Protein AF-A0A4V1SEN2-F1 (afdb_monomer)

Secondary structure (DSSP, 8-state):
--------------PPPP-----HHHHHHHHHHHHHHT----PPPPBSS-TTSTTBPP--GGGS-------TTB-TTS-B--SHHHHHHHHHHHHHHHHHHTS-PPPTTPPPP--------EEEETTEEEE-

Radius of gyration: 29.94 Å; Cα contacts (8 Å, |Δi|>4): 60; chains: 1; bounding box: 82×52×64 Å

Mean predicted aligned error: 11.07 Å

Solvent-accessible surface area (backbone atoms only — not comparable to full-atom values): 9127 Å² total; per-residue (Å²): 144,79,88,84,82,80,81,80,82,80,80,77,78,78,71,79,75,74,82,75,83,84,54,63,69,63,53,51,52,51,48,55,50,30,60,77,70,70,48,91,76,76,83,81,75,64,37,85,85,42,84,83,46,99,47,31,57,87,87,54,76,95,72,66,72,85,80,92,74,80,68,82,57,35,40,97,88,66,51,75,48,86,45,74,74,44,42,60,55,44,51,49,56,50,50,54,48,40,28,71,75,72,75,52,70,84,59,94,80,63,77,86,85,84,86,74,88,87,73,78,48,76,51,70,57,99,87,39,82,46,78,84

Structure (mmCIF, N/CA/C/O backbone):
data_AF-A0A4V1SEN2-F1
#
_entry.id   AF-A0A4V1SEN2-F1
#
loop_
_atom_site.group_PDB
_atom_site.id
_atom_site.type_symbol
_atom_site.label_atom_id
_atom_site.label_alt_id
_atom_site.label_comp_id
_atom_site.label_asym_id
_atom_site.label_entity_id
_atom_site.label_seq_id
_atom_site.pdbx_PDB_ins_code
_atom_site.Cartn_x
_atom_site.Cartn_y
_atom_site.Cartn_z
_atom_site.occupancy
_atom_site.B_iso_or_equiv
_atom_site.auth_seq_id
_atom_site.auth_comp_id
_atom_site.auth_asym_id
_atom_site.auth_atom_id
_atom_site.pdbx_PDB_model_num
ATOM 1 N N . MET A 1 1 ? 63.523 -25.853 48.405 1.00 40.34 1 MET A N 1
ATOM 2 C CA . MET A 1 1 ? 63.117 -25.141 47.172 1.00 40.34 1 MET A CA 1
ATOM 3 C C . MET A 1 1 ? 62.694 -26.157 46.120 1.00 40.34 1 MET A C 1
ATOM 5 O O . MET A 1 1 ? 63.552 -26.815 45.552 1.00 40.34 1 MET A O 1
ATOM 9 N N . ARG A 1 2 ? 61.386 -26.325 45.898 1.00 39.94 2 ARG A N 1
ATOM 10 C CA . ARG A 1 2 ? 60.809 -26.996 44.722 1.00 39.94 2 ARG A CA 1
ATOM 11 C C . ARG A 1 2 ? 59.534 -26.226 44.370 1.00 39.94 2 ARG A C 1
ATOM 13 O O . ARG A 1 2 ? 58.596 -26.214 45.157 1.00 39.94 2 ARG A O 1
ATOM 20 N N . PHE A 1 3 ? 59.590 -25.487 43.265 1.00 40.19 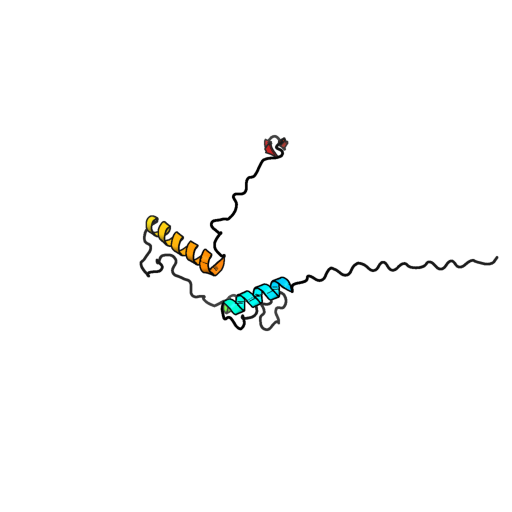3 PHE A N 1
ATOM 21 C CA . PHE A 1 3 ? 58.512 -24.645 42.750 1.00 40.19 3 PHE A CA 1
ATOM 22 C C . PHE A 1 3 ? 57.359 -25.530 42.259 1.00 40.19 3 PHE A C 1
ATOM 24 O O . PHE A 1 3 ? 57.561 -26.369 41.384 1.00 40.19 3 PHE A O 1
ATOM 31 N N . ALA A 1 4 ? 56.164 -25.346 42.818 1.00 41.34 4 ALA A N 1
ATOM 32 C CA . ALA A 1 4 ? 54.937 -25.921 42.283 1.00 41.34 4 ALA A CA 1
ATOM 33 C C . ALA A 1 4 ? 54.432 -25.015 41.151 1.00 41.34 4 ALA A C 1
ATOM 35 O O . ALA A 1 4 ? 54.033 -23.876 41.384 1.00 41.34 4 ALA A O 1
ATOM 36 N N . MET A 1 5 ? 54.503 -25.511 39.918 1.00 41.75 5 MET A N 1
ATOM 37 C CA . MET A 1 5 ? 54.003 -24.833 38.727 1.00 41.75 5 MET A CA 1
ATOM 38 C C . MET A 1 5 ? 52.513 -25.162 38.588 1.00 41.75 5 MET A C 1
ATOM 40 O O . MET A 1 5 ? 52.140 -26.258 38.178 1.00 41.75 5 MET A O 1
ATOM 44 N N . MET A 1 6 ? 51.658 -24.235 39.012 1.00 42.31 6 MET A N 1
ATOM 45 C CA . MET A 1 6 ? 50.208 -24.351 38.889 1.00 42.31 6 MET A CA 1
ATOM 46 C C . MET A 1 6 ? 49.804 -23.930 37.470 1.00 42.31 6 MET A C 1
ATOM 48 O O . MET A 1 6 ? 49.853 -22.752 37.125 1.00 42.31 6 MET A O 1
ATOM 52 N N . PHE A 1 7 ? 49.447 -24.904 36.630 1.00 45.53 7 PHE A N 1
ATOM 53 C CA . PHE A 1 7 ? 48.849 -24.661 35.317 1.00 45.53 7 PHE A CA 1
ATOM 54 C C . PHE A 1 7 ? 47.429 -24.113 35.506 1.00 45.53 7 PHE A C 1
ATOM 56 O O . PHE A 1 7 ? 46.542 -24.813 35.993 1.00 45.53 7 PHE A O 1
ATOM 63 N N . ALA A 1 8 ? 47.214 -22.854 35.128 1.00 46.38 8 ALA A N 1
ATOM 64 C CA . ALA A 1 8 ? 45.887 -22.265 35.046 1.00 46.38 8 ALA A CA 1
ATOM 65 C C . ALA A 1 8 ? 45.152 -22.845 33.827 1.00 46.38 8 ALA A C 1
ATOM 67 O O . ALA A 1 8 ? 45.563 -22.638 32.685 1.00 46.38 8 ALA A O 1
ATOM 68 N N . ALA A 1 9 ? 44.068 -23.582 34.071 1.00 48.22 9 ALA A N 1
ATOM 69 C CA . ALA A 1 9 ? 43.150 -24.011 33.027 1.00 48.22 9 ALA A CA 1
ATOM 70 C C . ALA A 1 9 ? 42.390 -22.784 32.499 1.00 48.22 9 ALA A C 1
ATOM 72 O O . ALA A 1 9 ? 41.554 -22.205 33.194 1.00 48.22 9 ALA A O 1
ATOM 73 N N . LEU A 1 10 ? 42.699 -22.376 31.269 1.00 53.53 10 LEU A N 1
ATOM 74 C CA . LEU A 1 10 ? 41.959 -21.347 30.553 1.00 53.53 10 LEU A CA 1
ATOM 75 C C . LEU A 1 10 ? 40.614 -21.946 30.112 1.00 53.53 10 LEU A C 1
ATOM 77 O O . LEU A 1 10 ? 40.536 -22.665 29.116 1.00 53.53 10 LEU A O 1
ATOM 81 N N . ALA A 1 11 ? 39.555 -21.687 30.877 1.00 49.91 11 ALA A N 1
ATOM 82 C CA . ALA A 1 11 ? 38.193 -22.003 30.468 1.00 49.91 11 ALA A CA 1
ATOM 83 C C . ALA A 1 11 ? 37.809 -21.094 29.290 1.00 49.91 11 ALA A C 1
ATOM 85 O O . ALA A 1 11 ? 37.532 -19.908 29.459 1.00 49.91 11 ALA A O 1
ATOM 86 N N . CYS A 1 12 ? 37.831 -21.648 28.079 1.00 47.00 12 CYS A N 1
ATOM 87 C CA . CYS A 1 12 ? 37.310 -20.990 26.891 1.00 47.00 12 CYS A CA 1
ATOM 88 C C . CYS A 1 12 ? 35.778 -20.955 27.012 1.00 47.00 12 CYS A C 1
ATOM 90 O O . CYS A 1 12 ? 35.110 -21.971 26.819 1.00 47.00 12 CYS A O 1
ATOM 92 N N . ALA A 1 13 ? 35.215 -19.808 27.397 1.00 56.94 13 ALA A N 1
ATOM 93 C CA . ALA A 1 13 ? 33.777 -19.590 27.336 1.00 56.94 13 ALA A CA 1
ATOM 94 C C . ALA A 1 13 ? 33.363 -19.557 25.858 1.00 56.94 13 ALA A C 1
ATOM 96 O O . ALA A 1 13 ? 33.594 -18.570 25.161 1.00 56.94 13 ALA A O 1
ATOM 97 N N . VAL A 1 14 ? 32.786 -20.656 25.368 1.00 59.56 14 VAL A N 1
ATOM 98 C CA . VAL A 1 14 ? 32.126 -20.683 24.061 1.00 59.56 14 VAL A CA 1
ATOM 99 C C . VAL A 1 14 ? 30.919 -19.758 24.167 1.00 59.56 14 VAL A C 1
ATOM 101 O O . VAL A 1 14 ? 29.935 -20.077 24.834 1.00 59.56 14 VAL A O 1
ATOM 104 N N . LEU A 1 15 ? 31.025 -18.576 23.562 1.00 59.62 15 LEU A N 1
ATOM 105 C CA . LEU A 1 15 ? 29.886 -17.685 23.377 1.00 59.62 15 LEU A CA 1
ATOM 106 C C . LEU A 1 15 ? 28.799 -18.460 22.615 1.00 59.62 15 LEU A C 1
ATOM 108 O O . LEU A 1 15 ? 29.131 -19.145 21.643 1.00 59.62 15 LEU A O 1
ATOM 112 N N . PRO A 1 16 ? 27.521 -18.391 23.027 1.00 55.09 16 PRO A N 1
ATOM 113 C CA . PRO A 1 16 ? 26.453 -19.026 22.275 1.00 55.09 16 PRO A CA 1
ATOM 114 C C . PRO A 1 16 ? 26.461 -18.450 20.859 1.00 55.09 16 PRO A C 1
ATOM 116 O O . PRO A 1 16 ? 26.358 -17.235 20.675 1.00 55.09 16 PRO A O 1
ATOM 119 N N . ALA A 1 17 ? 26.622 -19.327 19.866 1.00 59.69 17 ALA A N 1
ATOM 120 C CA . ALA A 1 17 ? 26.392 -18.987 18.473 1.00 59.69 17 ALA A CA 1
ATOM 121 C C . ALA A 1 17 ? 25.022 -18.303 18.390 1.00 59.69 17 ALA A C 1
ATOM 123 O O . ALA A 1 17 ? 24.037 -18.826 18.917 1.00 59.69 17 ALA A O 1
ATOM 124 N N . SER A 1 18 ? 24.975 -17.111 17.796 1.00 60.97 18 SER A N 1
ATOM 125 C CA . SER A 1 18 ? 23.730 -16.380 17.563 1.00 60.97 18 SER A CA 1
ATOM 126 C C . SER A 1 18 ? 22.694 -17.336 16.978 1.00 60.97 18 SER A C 1
ATOM 128 O O . SER A 1 18 ? 22.993 -18.005 15.989 1.00 60.97 18 SER A O 1
ATOM 130 N N . ALA A 1 19 ? 21.512 -17.422 17.591 1.00 63.41 19 ALA A N 1
ATOM 131 C CA . ALA A 1 19 ? 20.425 -18.258 17.102 1.00 63.41 19 ALA A CA 1
ATOM 132 C C . ALA A 1 19 ? 20.146 -17.903 15.634 1.00 63.41 19 ALA A C 1
ATOM 134 O O . ALA A 1 19 ? 19.650 -16.817 15.331 1.00 63.41 19 ALA A O 1
ATOM 135 N N . GLN A 1 20 ? 20.537 -18.793 14.722 1.00 64.25 20 GLN A N 1
ATOM 136 C CA . GLN A 1 20 ? 20.293 -18.629 13.298 1.00 64.25 20 GLN A CA 1
ATOM 137 C C . GLN A 1 20 ? 18.774 -18.587 13.102 1.00 64.25 20 GLN A C 1
ATOM 139 O O . GLN A 1 20 ? 18.073 -19.493 13.549 1.00 64.25 20 GLN A O 1
ATOM 144 N N . GLN A 1 21 ? 18.256 -17.512 12.510 1.00 76.69 21 GLN A N 1
ATOM 145 C CA . GLN A 1 21 ? 16.814 -17.343 12.332 1.00 76.69 21 GLN A CA 1
ATOM 146 C C . GLN A 1 21 ? 16.257 -18.464 11.439 1.00 76.69 21 GLN A C 1
ATOM 148 O O . GLN A 1 21 ? 16.715 -18.645 10.311 1.00 76.69 21 GLN A O 1
ATOM 153 N N . ASP A 1 22 ? 15.278 -19.218 11.948 1.00 88.62 22 ASP A N 1
ATOM 154 C CA . ASP A 1 22 ? 14.566 -20.248 11.188 1.00 88.62 22 ASP A CA 1
ATOM 155 C C . ASP A 1 22 ? 13.433 -19.610 10.372 1.00 88.62 22 ASP A C 1
ATOM 157 O O . ASP A 1 22 ? 12.477 -19.058 10.918 1.00 88.62 22 ASP A O 1
ATOM 161 N N . TYR A 1 23 ? 13.552 -19.697 9.048 1.00 91.50 23 TYR A N 1
ATOM 162 C CA . TYR A 1 23 ? 12.592 -19.160 8.082 1.00 91.50 23 TYR A CA 1
ATOM 163 C C . TYR A 1 23 ? 11.723 -20.245 7.420 1.00 91.50 23 TYR A C 1
ATOM 165 O O . TYR A 1 23 ? 10.999 -19.953 6.467 1.00 91.50 23 TYR A O 1
ATOM 173 N N . SER A 1 24 ? 11.779 -21.498 7.883 1.00 94.69 24 SER A N 1
ATOM 174 C CA . SER A 1 24 ? 11.093 -22.640 7.258 1.00 94.69 24 SER A CA 1
ATOM 175 C C . SER A 1 24 ? 9.578 -22.441 7.137 1.00 94.69 24 SER A C 1
ATOM 177 O O . SER A 1 24 ? 9.026 -22.584 6.045 1.00 94.69 24 SER A O 1
ATOM 179 N N . ALA A 1 25 ? 8.913 -22.031 8.221 1.00 95.75 25 ALA A N 1
ATOM 180 C CA . ALA A 1 25 ? 7.469 -21.794 8.241 1.00 95.75 25 ALA A CA 1
ATOM 181 C C . ALA A 1 25 ? 7.048 -20.647 7.305 1.00 95.75 25 ALA A C 1
ATOM 183 O O . ALA A 1 25 ? 6.087 -20.788 6.551 1.00 95.75 25 ALA A O 1
ATOM 184 N N . ALA A 1 26 ? 7.796 -19.538 7.299 1.00 95.62 26 ALA A N 1
ATOM 185 C CA . ALA A 1 26 ? 7.534 -18.404 6.412 1.00 95.62 26 ALA A CA 1
ATOM 186 C C . ALA A 1 26 ? 7.706 -18.784 4.930 1.00 95.62 26 ALA A C 1
ATOM 188 O O . ALA A 1 26 ? 6.900 -18.400 4.083 1.00 95.62 26 ALA A O 1
ATOM 189 N N . ASN A 1 27 ? 8.729 -19.584 4.612 1.00 95.38 27 ASN A N 1
ATOM 190 C CA . ASN A 1 27 ? 8.962 -20.076 3.256 1.00 95.38 27 ASN A CA 1
ATOM 191 C C . ASN A 1 27 ? 7.869 -21.050 2.794 1.00 95.38 27 ASN A C 1
ATOM 193 O O . ASN A 1 27 ? 7.455 -20.982 1.636 1.00 95.38 27 ASN A O 1
ATOM 197 N N . ALA A 1 28 ? 7.390 -21.922 3.686 1.00 97.12 28 ALA A N 1
ATOM 198 C CA . ALA A 1 28 ? 6.303 -22.852 3.397 1.00 97.12 28 ALA A CA 1
ATOM 199 C C . ALA A 1 28 ? 4.972 -22.124 3.141 1.00 97.12 28 ALA A C 1
ATOM 201 O O . ALA A 1 28 ? 4.296 -22.422 2.157 1.00 97.12 28 ALA A O 1
ATOM 202 N N . ASP A 1 29 ? 4.625 -21.136 3.974 1.00 98.00 29 ASP A N 1
ATOM 203 C CA . ASP A 1 29 ? 3.422 -20.314 3.780 1.00 98.00 29 ASP A CA 1
ATOM 204 C C . ASP A 1 29 ? 3.476 -19.531 2.459 1.00 98.0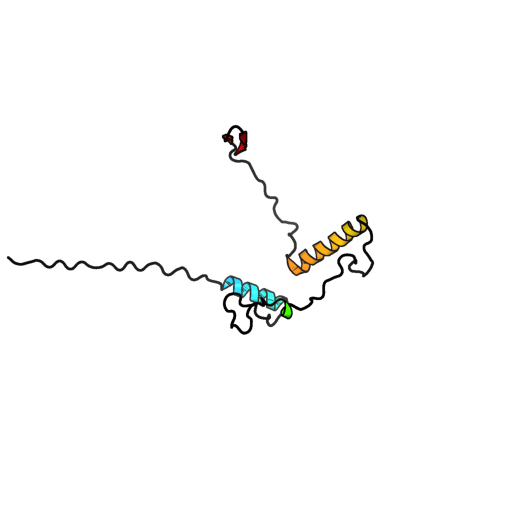0 29 ASP A C 1
ATOM 206 O O . ASP A 1 29 ? 2.542 -19.592 1.655 1.00 98.00 29 ASP A O 1
ATOM 210 N N . ARG A 1 30 ? 4.618 -18.889 2.166 1.00 96.44 30 ARG A N 1
ATOM 211 C CA . ARG A 1 30 ? 4.842 -18.199 0.887 1.00 96.44 30 ARG A CA 1
ATOM 212 C C . ARG A 1 30 ? 4.652 -19.139 -0.304 1.00 96.44 30 ARG A C 1
ATOM 214 O O . ARG A 1 30 ? 4.025 -18.744 -1.282 1.00 96.44 30 ARG A O 1
ATOM 221 N N . GLN A 1 31 ? 5.183 -20.361 -0.243 1.00 97.12 31 GLN A N 1
ATOM 222 C CA . GLN A 1 31 ? 5.026 -21.326 -1.333 1.00 97.12 31 GLN A CA 1
ATOM 223 C C . GLN A 1 31 ? 3.557 -21.716 -1.525 1.00 97.12 31 GLN A C 1
ATOM 225 O O . GLN A 1 31 ? 3.052 -21.643 -2.641 1.00 97.12 31 GLN A O 1
ATOM 230 N N . ALA A 1 32 ? 2.844 -22.022 -0.439 1.00 98.19 32 ALA A N 1
ATOM 231 C CA . ALA A 1 32 ? 1.421 -22.343 -0.504 1.00 98.19 32 ALA A CA 1
ATOM 232 C C . ALA A 1 32 ? 0.585 -21.183 -1.076 1.00 98.19 32 ALA A C 1
ATOM 234 O O . ALA A 1 32 ? -0.378 -21.413 -1.810 1.00 98.19 32 ALA A O 1
ATOM 235 N N . MET A 1 33 ? 0.942 -19.934 -0.760 1.00 97.75 33 MET A N 1
ATOM 236 C CA . MET A 1 33 ? 0.325 -18.747 -1.357 1.00 97.75 33 MET A CA 1
ATOM 237 C C . MET A 1 33 ? 0.559 -18.694 -2.872 1.00 97.75 33 MET A C 1
ATOM 239 O O . MET A 1 33 ? -0.399 -18.522 -3.624 1.00 97.75 33 MET A O 1
ATOM 243 N N . LEU A 1 34 ? 1.805 -18.862 -3.325 1.00 98.00 34 LEU A N 1
ATOM 244 C CA . LEU A 1 34 ? 2.143 -18.852 -4.750 1.00 98.00 34 LEU A CA 1
ATOM 245 C C . LEU A 1 34 ? 1.411 -19.955 -5.523 1.00 98.00 34 LEU A C 1
ATOM 247 O O . LEU A 1 34 ? 0.850 -19.675 -6.582 1.00 98.00 34 LEU A O 1
ATOM 251 N N . ASP A 1 35 ? 1.335 -21.162 -4.961 1.00 98.19 35 ASP A N 1
ATOM 252 C CA . ASP A 1 35 ? 0.638 -22.298 -5.570 1.00 98.19 35 ASP A CA 1
ATOM 253 C C . ASP A 1 35 ? -0.861 -22.007 -5.744 1.00 98.19 35 ASP A C 1
ATOM 255 O O . ASP A 1 35 ? -1.428 -22.246 -6.810 1.00 98.19 35 ASP A O 1
ATOM 259 N N . ARG A 1 36 ? -1.506 -21.420 -4.724 1.00 98.19 36 ARG A N 1
ATOM 260 C CA . ARG A 1 36 ? -2.927 -21.022 -4.782 1.00 98.19 36 ARG A CA 1
ATOM 261 C C . ARG A 1 36 ? -3.197 -19.940 -5.824 1.00 98.19 36 ARG A C 1
ATOM 263 O O . ARG A 1 36 ? -4.273 -19.927 -6.414 1.00 98.19 36 ARG A O 1
ATOM 270 N N . LEU A 1 37 ? -2.244 -19.031 -6.027 1.00 97.31 37 LEU A N 1
ATOM 271 C CA . LEU A 1 37 ? -2.332 -17.966 -7.028 1.00 97.31 37 LEU A CA 1
ATOM 272 C C . LEU A 1 37 ? -1.899 -18.430 -8.429 1.00 97.31 37 LEU A C 1
ATOM 274 O O . LEU A 1 37 ? -2.035 -17.668 -9.384 1.00 97.31 37 LEU A O 1
ATOM 278 N N . GLY A 1 38 ? -1.376 -19.654 -8.567 1.00 98.12 38 GLY A N 1
ATOM 279 C CA . GLY A 1 38 ? -0.842 -20.167 -9.829 1.00 98.12 38 GLY A CA 1
ATOM 280 C C . GLY A 1 38 ? 0.435 -19.454 -10.290 1.00 98.12 38 GLY A C 1
ATOM 281 O O . GLY A 1 38 ? 0.695 -19.372 -11.489 1.00 98.12 38 GLY A O 1
ATOM 282 N N . ILE A 1 39 ? 1.228 -18.910 -9.361 1.00 97.88 39 ILE A N 1
ATOM 283 C CA . ILE A 1 39 ? 2.463 -18.176 -9.661 1.00 97.88 39 ILE A CA 1
ATOM 284 C C . ILE A 1 39 ? 3.658 -19.123 -9.528 1.00 97.88 39 ILE A C 1
ATOM 286 O O . ILE A 1 39 ? 4.034 -19.509 -8.427 1.00 97.88 39 ILE A O 1
ATOM 290 N N . ALA A 1 40 ? 4.301 -19.461 -10.648 1.00 96.69 40 ALA A N 1
ATOM 291 C CA . ALA A 1 40 ? 5.449 -20.374 -10.653 1.00 96.69 40 ALA A CA 1
ATOM 292 C C . ALA A 1 40 ? 6.716 -19.765 -10.023 1.00 96.69 40 ALA A C 1
ATOM 294 O O . ALA A 1 40 ? 7.468 -20.447 -9.329 1.00 96.69 40 ALA A O 1
ATOM 295 N N . SER A 1 41 ? 6.981 -18.482 -10.277 1.00 95.69 41 SER A N 1
ATOM 296 C CA . SER A 1 41 ? 8.129 -17.766 -9.718 1.00 95.69 41 SER A CA 1
ATOM 297 C C . SER A 1 41 ? 7.900 -16.255 -9.719 1.00 95.69 41 SER A C 1
ATOM 299 O O . SER A 1 41 ? 7.074 -15.728 -10.464 1.00 95.69 41 SER A O 1
ATOM 301 N N . THR A 1 42 ? 8.641 -15.548 -8.865 1.00 95.12 42 THR A N 1
ATOM 302 C CA . THR A 1 42 ? 8.640 -14.083 -8.789 1.00 95.12 42 THR A CA 1
ATOM 303 C C . THR A 1 42 ? 9.994 -13.539 -9.221 1.00 95.12 42 THR A C 1
ATOM 305 O O . THR A 1 42 ? 11.028 -14.154 -8.950 1.00 95.12 42 THR A O 1
ATOM 308 N N . ARG A 1 43 ? 10.015 -12.351 -9.836 1.00 95.62 43 ARG A N 1
ATOM 309 C CA . ARG A 1 43 ? 11.273 -11.638 -10.094 1.00 95.62 43 ARG A CA 1
ATOM 310 C C . ARG A 1 43 ? 11.996 -11.379 -8.759 1.00 95.62 43 ARG A C 1
ATOM 312 O O . ARG A 1 43 ? 11.331 -10.930 -7.823 1.00 95.62 43 ARG A O 1
ATOM 319 N N . PRO A 1 44 ? 13.317 -11.617 -8.659 1.00 94.81 44 PRO A N 1
ATOM 320 C CA . PRO A 1 44 ? 14.082 -11.259 -7.470 1.00 94.81 44 PRO A CA 1
ATOM 321 C C . PRO A 1 44 ? 13.920 -9.776 -7.112 1.00 94.81 44 PRO A C 1
ATOM 323 O O . PRO A 1 44 ? 13.807 -8.922 -7.997 1.00 94.81 44 PRO A O 1
ATOM 326 N N . GLY A 1 45 ? 13.912 -9.477 -5.812 1.00 94.56 45 GLY A N 1
ATOM 327 C CA . GLY A 1 45 ? 13.991 -8.101 -5.321 1.00 94.56 45 GLY A CA 1
ATOM 328 C C . GLY A 1 45 ? 15.332 -7.461 -5.683 1.00 94.56 45 GLY A C 1
ATOM 329 O O . GLY A 1 45 ? 16.272 -8.161 -6.055 1.00 94.56 45 GLY A O 1
ATOM 330 N N . ALA A 1 46 ? 15.423 -6.136 -5.588 1.00 95.81 46 ALA A N 1
ATOM 331 C CA . ALA A 1 46 ? 16.693 -5.445 -5.785 1.00 95.81 46 ALA A CA 1
ATOM 332 C C . ALA A 1 46 ? 17.650 -5.708 -4.610 1.00 95.81 46 ALA A C 1
ATOM 334 O O . ALA A 1 46 ? 17.214 -5.787 -3.460 1.00 95.81 46 ALA A O 1
ATOM 335 N N . ASP A 1 47 ? 18.945 -5.810 -4.895 1.00 95.31 47 ASP A N 1
ATOM 336 C CA . ASP A 1 47 ? 19.992 -5.828 -3.876 1.00 95.31 47 ASP A CA 1
ATOM 337 C C . ASP A 1 47 ? 20.377 -4.382 -3.532 1.00 95.31 47 ASP A C 1
ATOM 339 O O . ASP A 1 47 ? 20.893 -3.638 -4.367 1.00 95.31 47 ASP A O 1
ATOM 343 N N . GLY A 1 48 ? 20.069 -3.960 -2.306 1.00 92.38 48 GLY A N 1
ATOM 344 C CA . GLY A 1 48 ? 20.414 -2.626 -1.8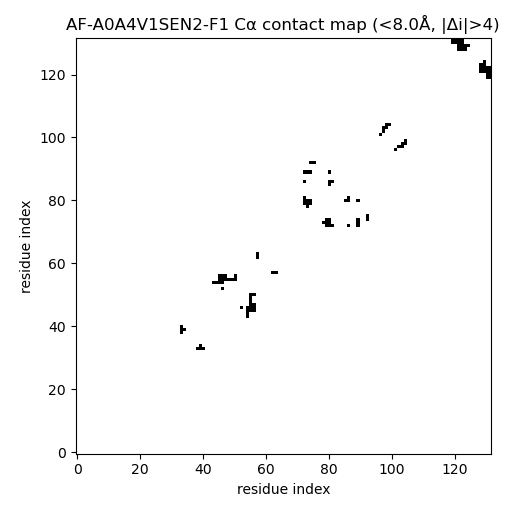07 1.00 92.38 48 GLY A CA 1
ATOM 345 C C . GLY A 1 48 ? 21.794 -2.540 -1.148 1.00 92.38 48 GLY A C 1
ATOM 346 O O . GLY A 1 48 ? 22.230 -1.442 -0.815 1.00 92.38 48 GLY A O 1
ATOM 347 N N . LEU A 1 49 ? 22.468 -3.670 -0.920 1.00 94.00 49 LEU A N 1
ATOM 348 C CA . LEU A 1 49 ? 23.745 -3.739 -0.203 1.00 94.00 49 LEU A CA 1
ATOM 349 C C . LEU A 1 49 ? 24.935 -3.874 -1.153 1.00 94.00 49 LEU A C 1
ATOM 351 O O . LEU A 1 49 ? 26.023 -3.398 -0.829 1.00 94.00 49 LEU A O 1
ATOM 355 N N . ASN A 1 50 ? 24.743 -4.509 -2.312 1.00 94.69 50 ASN A N 1
ATOM 356 C CA . ASN A 1 50 ? 25.785 -4.702 -3.313 1.00 94.69 50 ASN A CA 1
ATOM 357 C C . ASN A 1 50 ? 25.501 -3.903 -4.602 1.00 94.69 50 ASN A C 1
ATOM 359 O O . ASN A 1 50 ? 24.748 -4.365 -5.461 1.00 94.69 50 ASN A O 1
ATOM 363 N N . PRO A 1 51 ? 26.174 -2.755 -4.811 1.00 92.44 51 PRO A N 1
ATOM 364 C CA . PRO A 1 51 ? 26.021 -1.945 -6.022 1.00 92.44 51 PRO A CA 1
ATOM 365 C C . PRO A 1 51 ? 26.475 -2.636 -7.315 1.00 92.44 51 PRO A C 1
ATOM 367 O O . PRO A 1 51 ? 26.143 -2.172 -8.400 1.00 92.44 51 PRO A O 1
ATOM 370 N N . GLN A 1 52 ? 27.265 -3.710 -7.211 1.00 94.12 52 GLN A N 1
ATOM 371 C CA . GLN A 1 52 ? 27.771 -4.480 -8.351 1.00 94.12 52 GLN A CA 1
ATOM 372 C C . GLN A 1 52 ? 26.932 -5.737 -8.627 1.00 94.12 52 GLN A C 1
ATOM 374 O O . GLN A 1 52 ? 27.254 -6.507 -9.532 1.00 94.12 52 GLN A O 1
ATOM 379 N N . ALA A 1 53 ? 25.874 -5.983 -7.845 1.00 95.19 53 ALA A N 1
ATOM 380 C CA . ALA A 1 53 ? 24.964 -7.089 -8.099 1.00 95.19 53 ALA A CA 1
ATOM 381 C C . ALA A 1 53 ? 24.208 -6.878 -9.426 1.00 95.19 53 ALA A C 1
ATOM 383 O O . ALA A 1 53 ? 23.857 -5.746 -9.766 1.00 95.19 53 ALA A O 1
ATOM 384 N N . PRO A 1 54 ? 23.873 -7.953 -10.163 1.00 94.94 54 PRO A N 1
ATOM 385 C CA . PRO A 1 54 ? 23.105 -7.846 -11.409 1.00 94.94 54 PRO A CA 1
ATOM 386 C C . PRO A 1 54 ? 21.709 -7.223 -11.216 1.00 94.94 54 PRO A C 1
ATOM 388 O O . PRO A 1 54 ? 21.112 -6.731 -12.169 1.00 94.94 54 PRO A O 1
ATOM 391 N N . ASN A 1 55 ? 21.185 -7.242 -9.991 1.00 95.44 55 ASN A N 1
ATOM 392 C CA . ASN A 1 55 ? 19.918 -6.658 -9.557 1.00 95.44 55 ASN A CA 1
ATOM 393 C C . ASN A 1 55 ? 20.122 -5.518 -8.540 1.00 95.44 55 ASN A C 1
ATOM 395 O O . ASN A 1 55 ? 19.255 -5.309 -7.692 1.00 95.44 55 ASN A O 1
ATOM 399 N N . ALA A 1 56 ? 21.255 -4.811 -8.582 1.00 96.19 56 ALA A N 1
ATOM 400 C CA . ALA A 1 56 ? 21.502 -3.670 -7.705 1.00 96.19 56 ALA A CA 1
ATOM 401 C C . ALA A 1 56 ? 20.381 -2.619 -7.812 1.00 96.19 56 ALA A C 1
ATOM 403 O O . ALA A 1 56 ? 19.843 -2.365 -8.896 1.00 96.19 56 ALA A O 1
ATOM 404 N N . ALA A 1 57 ? 20.023 -2.001 -6.685 1.00 95.88 57 ALA A N 1
ATOM 405 C CA . ALA A 1 57 ? 19.053 -0.910 -6.671 1.00 95.88 57 ALA A CA 1
ATOM 406 C C . ALA A 1 57 ? 19.533 0.275 -7.532 1.00 95.88 57 ALA A C 1
ATOM 408 O O . ALA A 1 57 ? 20.707 0.649 -7.512 1.00 95.88 57 ALA A O 1
ATOM 409 N N . ASN A 1 58 ? 18.614 0.878 -8.292 1.00 94.25 58 ASN A N 1
ATOM 410 C CA . ASN A 1 58 ? 18.929 2.044 -9.110 1.00 94.25 58 ASN A CA 1
ATOM 411 C C . ASN A 1 58 ? 18.991 3.317 -8.250 1.00 94.25 58 ASN A C 1
ATOM 413 O O . ASN A 1 58 ? 18.013 3.654 -7.587 1.00 94.25 58 ASN A O 1
ATOM 417 N N . TYR A 1 59 ? 20.108 4.042 -8.329 1.00 93.31 59 TYR A N 1
ATOM 418 C CA . TYR A 1 59 ? 20.310 5.362 -7.708 1.00 93.31 59 TYR A CA 1
ATOM 419 C C . TYR A 1 59 ? 20.561 6.474 -8.742 1.00 93.31 59 TYR A C 1
ATOM 421 O O . TYR A 1 59 ? 20.844 7.611 -8.377 1.00 93.31 59 TYR A O 1
ATOM 429 N N . ASP A 1 60 ? 20.491 6.142 -10.032 1.00 94.75 60 ASP A N 1
ATOM 430 C CA . ASP A 1 60 ? 20.674 7.073 -11.142 1.00 94.75 60 ASP A CA 1
ATOM 431 C C . ASP A 1 60 ? 19.303 7.490 -11.688 1.00 94.75 60 ASP A C 1
ATOM 433 O O . ASP A 1 60 ? 18.578 6.676 -12.270 1.00 94.75 60 ASP A O 1
ATOM 437 N N . GLU A 1 61 ? 18.941 8.760 -11.492 1.00 95.31 61 GLU A N 1
ATOM 438 C CA . GLU A 1 61 ? 17.644 9.311 -11.907 1.00 95.31 61 GLU A CA 1
ATOM 439 C C . GLU A 1 61 ? 17.409 9.151 -13.415 1.00 95.31 61 GLU A C 1
ATOM 441 O O . GLU A 1 61 ? 16.295 8.858 -13.844 1.00 95.31 61 GLU A O 1
ATOM 446 N N . ALA A 1 62 ? 18.467 9.223 -14.232 1.00 96.12 62 ALA A N 1
ATOM 447 C CA . ALA A 1 62 ? 18.350 9.051 -15.679 1.00 96.12 62 ALA A CA 1
ATOM 448 C C . ALA A 1 62 ? 17.878 7.639 -16.082 1.00 96.12 62 ALA A C 1
ATOM 450 O O . ALA A 1 62 ? 17.459 7.427 -17.221 1.00 96.12 62 ALA A O 1
ATOM 451 N N . LYS A 1 63 ? 17.926 6.669 -15.157 1.00 94.00 63 LYS A N 1
ATOM 452 C CA . LYS A 1 63 ? 17.477 5.281 -15.349 1.00 94.00 63 LYS A CA 1
ATOM 453 C C . LYS A 1 63 ? 16.136 4.967 -14.678 1.00 94.00 63 LYS A C 1
ATOM 455 O O . LYS A 1 63 ? 15.671 3.835 -14.801 1.00 94.00 63 LYS A O 1
ATOM 460 N N . ALA A 1 64 ? 15.514 5.914 -13.968 1.00 92.88 64 ALA A N 1
ATOM 461 C CA . ALA A 1 64 ? 14.282 5.664 -13.212 1.00 92.88 64 ALA A CA 1
ATOM 462 C C . ALA A 1 64 ? 13.078 5.304 -14.110 1.00 92.88 64 ALA A C 1
ATOM 464 O O . ALA A 1 64 ? 12.201 4.549 -13.688 1.00 92.88 64 ALA A O 1
ATOM 465 N N . GLY A 1 65 ? 13.076 5.766 -15.367 1.00 91.19 65 GLY A N 1
ATOM 466 C CA . GLY A 1 65 ? 11.972 5.563 -16.308 1.00 91.19 65 GLY A CA 1
ATOM 467 C C . GLY A 1 65 ? 10.675 6.254 -15.866 1.00 91.19 65 GLY A C 1
ATOM 468 O O . GLY A 1 65 ? 10.587 6.826 -14.784 1.00 91.19 65 GLY A O 1
ATOM 469 N N . GLU A 1 66 ? 9.641 6.199 -16.705 1.00 94.31 66 GLU A N 1
ATOM 470 C CA . GLU A 1 66 ? 8.328 6.781 -16.396 1.00 94.31 66 GLU A CA 1
ATOM 471 C C . GLU A 1 66 ? 7.288 5.668 -16.192 1.00 94.31 66 GLU A C 1
ATOM 473 O O . GLU A 1 66 ? 6.882 5.016 -17.160 1.00 94.31 66 GLU A O 1
ATOM 478 N N . PRO A 1 67 ? 6.845 5.394 -14.950 1.00 93.25 67 PRO A N 1
ATOM 479 C CA . PRO A 1 67 ? 5.818 4.391 -14.710 1.00 93.25 67 PRO A CA 1
ATOM 480 C C . PRO A 1 67 ? 4.441 4.889 -15.165 1.00 93.25 67 PRO A C 1
ATOM 482 O O . PRO A 1 67 ? 4.072 6.047 -14.968 1.00 93.25 67 PRO A O 1
ATOM 485 N N . ALA A 1 68 ? 3.627 3.984 -15.710 1.00 94.88 68 ALA A N 1
ATOM 486 C CA . ALA A 1 68 ? 2.237 4.284 -16.033 1.00 94.88 68 ALA A CA 1
ATOM 487 C C . ALA A 1 68 ? 1.417 4.471 -14.744 1.00 94.88 68 ALA A C 1
ATOM 489 O O . ALA A 1 68 ? 1.169 3.514 -14.008 1.00 94.88 68 ALA A O 1
ATOM 490 N N . LEU A 1 69 ? 0.981 5.704 -14.475 1.00 94.50 69 LEU A N 1
ATOM 491 C CA . LEU A 1 69 ? 0.180 6.027 -13.295 1.00 94.50 69 LEU A CA 1
ATOM 492 C C . LEU A 1 69 ? -1.329 5.941 -13.592 1.00 94.50 69 LEU A C 1
ATOM 494 O O . LEU A 1 69 ? -1.793 6.506 -14.588 1.00 94.50 69 LEU A O 1
ATOM 498 N N . PRO A 1 70 ? -2.133 5.294 -12.724 1.00 93.62 70 PRO A N 1
ATOM 499 C CA . PRO A 1 70 ? -3.585 5.296 -12.857 1.00 93.62 70 PRO A CA 1
ATOM 500 C C . PRO A 1 70 ? -4.178 6.704 -12.740 1.00 93.62 70 PRO A C 1
ATOM 502 O O . PRO A 1 70 ? -3.751 7.519 -11.921 1.00 93.62 70 PRO A O 1
ATOM 505 N N . ALA A 1 71 ? -5.233 6.977 -13.508 1.00 96.00 71 ALA A N 1
ATOM 506 C CA . ALA A 1 71 ? -5.930 8.256 -13.440 1.00 96.00 71 ALA A CA 1
ATOM 507 C C . ALA A 1 71 ? -6.646 8.431 -12.087 1.00 96.00 71 ALA A C 1
ATOM 509 O O . ALA A 1 71 ? -7.622 7.742 -11.781 1.00 96.00 71 ALA A O 1
ATOM 510 N N . LEU A 1 72 ? -6.190 9.400 -11.289 1.00 96.75 72 LEU A N 1
ATOM 511 C CA . LEU A 1 72 ? -6.739 9.665 -9.957 1.00 96.75 72 LEU A CA 1
ATOM 512 C C . LEU A 1 72 ? -8.198 10.144 -10.011 1.00 96.75 72 LEU A C 1
ATOM 514 O O . LEU A 1 72 ? -9.051 9.649 -9.275 1.00 96.75 72 LEU A O 1
ATOM 518 N N . LEU A 1 73 ? -8.486 11.078 -10.923 1.00 98.00 73 LEU A N 1
ATOM 519 C CA . LEU A 1 73 ? -9.796 11.718 -11.094 1.00 98.00 73 LEU A CA 1
ATOM 520 C C . LEU A 1 73 ? -10.643 11.057 -12.191 1.00 98.00 73 LEU A C 1
ATOM 522 O O . LEU A 1 73 ? -11.401 11.717 -12.907 1.00 98.00 73 LEU A O 1
ATOM 526 N N . ARG A 1 74 ? -10.526 9.734 -12.315 1.00 98.12 74 ARG A N 1
ATOM 527 C CA . ARG A 1 74 ? -11.444 8.899 -13.090 1.00 98.12 74 ARG A CA 1
ATOM 528 C C . ARG A 1 74 ? -11.967 7.768 -12.219 1.00 98.12 74 ARG A C 1
ATOM 530 O O . ARG A 1 74 ? -11.193 7.127 -11.517 1.00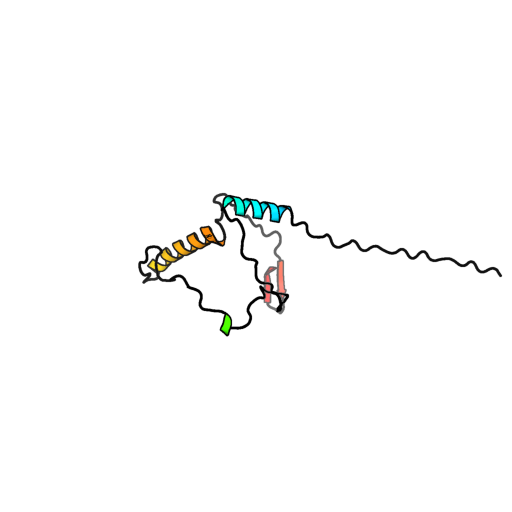 98.12 74 ARG A O 1
ATOM 537 N N . PHE A 1 75 ? -13.272 7.544 -12.275 1.00 98.06 75 PHE A N 1
ATOM 538 C CA . PHE A 1 75 ? -13.907 6.349 -11.729 1.00 98.06 75 PHE A CA 1
ATOM 539 C C . PHE A 1 75 ? -13.412 5.098 -12.458 1.00 98.06 75 PHE A C 1
ATOM 541 O O . PHE A 1 75 ? -12.917 5.186 -13.586 1.00 98.06 75 PHE A O 1
ATOM 548 N N . ALA A 1 76 ? -13.575 3.930 -11.836 1.00 95.88 76 ALA A N 1
ATOM 549 C CA . ALA A 1 76 ? -13.210 2.647 -12.443 1.00 95.88 76 ALA A CA 1
ATOM 550 C C . ALA A 1 76 ? -13.941 2.372 -13.775 1.00 95.88 76 ALA A C 1
ATOM 552 O O . ALA A 1 76 ? -13.407 1.691 -14.644 1.00 95.88 76 ALA A O 1
ATOM 553 N N . ASP A 1 77 ? -15.129 2.953 -13.965 1.00 95.94 77 ASP A N 1
ATOM 554 C CA . ASP A 1 77 ? -15.897 2.892 -15.217 1.00 95.94 77 ASP A CA 1
ATOM 555 C C . ASP A 1 77 ? -15.469 3.923 -16.282 1.00 95.94 77 ASP A C 1
ATOM 557 O O . ASP A 1 77 ? -16.086 4.034 -17.341 1.00 95.94 77 ASP A O 1
ATOM 561 N N . GLY A 1 78 ? -14.421 4.704 -16.009 1.00 95.94 78 GLY A N 1
ATOM 562 C CA . GLY A 1 78 ? -13.839 5.672 -16.934 1.00 95.94 78 GLY A CA 1
ATOM 563 C C . GLY A 1 78 ? -14.434 7.082 -16.876 1.00 95.94 78 GLY A C 1
ATOM 564 O O . GLY A 1 78 ? -13.836 7.995 -17.461 1.00 95.94 78 GLY A O 1
ATOM 565 N N . ARG A 1 79 ? -15.545 7.311 -16.159 1.00 97.50 79 ARG A N 1
ATOM 566 C CA . ARG A 1 79 ? -16.136 8.653 -15.993 1.00 97.50 79 ARG A CA 1
ATOM 567 C C . ARG A 1 79 ? -15.229 9.568 -15.168 1.00 97.50 79 ARG A C 1
ATOM 569 O O . ARG A 1 79 ? -14.507 9.127 -14.280 1.00 97.50 79 ARG A O 1
ATOM 576 N N . THR A 1 80 ? -15.277 10.871 -15.436 1.00 98.06 80 THR A N 1
ATOM 577 C CA . THR A 1 80 ? -14.459 11.866 -14.721 1.00 98.06 80 THR A CA 1
ATOM 578 C C . THR A 1 80 ? -15.037 12.206 -13.348 1.00 98.06 80 THR A C 1
ATOM 580 O O . THR A 1 80 ? -16.233 12.462 -13.220 1.00 98.06 80 THR A O 1
ATOM 583 N N . VAL A 1 81 ? -14.165 12.301 -12.346 1.00 98.31 81 VAL A N 1
ATOM 584 C CA . VAL A 1 81 ? -14.457 12.843 -11.012 1.00 98.31 81 VAL A CA 1
ATOM 585 C C . VAL A 1 81 ? -14.311 14.362 -11.077 1.00 98.31 81 VAL A C 1
ATOM 587 O O . VAL A 1 81 ? -13.213 14.857 -11.322 1.00 98.31 81 VAL A O 1
ATOM 590 N N . LYS A 1 82 ? -15.405 15.112 -10.897 1.00 98.06 82 LYS A N 1
ATOM 591 C CA . LYS A 1 82 ? -15.413 16.576 -11.101 1.00 98.06 82 LYS A CA 1
ATOM 592 C C . LYS A 1 82 ? -15.681 17.384 -9.835 1.00 98.06 82 LYS A C 1
ATOM 594 O O . LYS A 1 82 ? -15.571 18.605 -9.856 1.00 98.06 82 LYS A O 1
ATOM 599 N N . SER A 1 83 ? -16.061 16.728 -8.743 1.00 98.38 83 SER A N 1
ATOM 600 C CA . SER A 1 83 ? -16.481 17.394 -7.514 1.00 98.38 83 SER A CA 1
ATOM 601 C C . SER A 1 83 ? -16.001 16.664 -6.263 1.00 98.38 83 SER A C 1
ATOM 603 O O . SER A 1 83 ? -15.670 15.478 -6.296 1.00 98.38 83 SER A O 1
ATOM 605 N N . ALA A 1 84 ? -16.039 17.352 -5.120 1.00 98.12 84 ALA A N 1
ATOM 606 C CA . ALA A 1 84 ? -15.755 16.739 -3.823 1.00 98.12 84 ALA A CA 1
ATOM 607 C C . ALA A 1 84 ? -16.731 15.593 -3.487 1.00 98.12 84 ALA A C 1
ATOM 609 O O . ALA A 1 84 ? -16.343 14.600 -2.876 1.00 98.12 84 ALA A O 1
ATOM 610 N N . ARG A 1 85 ? -17.994 15.686 -3.926 1.00 97.69 85 ARG A N 1
ATOM 611 C CA . ARG A 1 85 ? -18.975 14.604 -3.751 1.00 97.69 85 ARG A CA 1
ATOM 612 C C . ARG A 1 85 ? -18.602 13.368 -4.573 1.00 97.69 85 ARG A C 1
ATOM 614 O O . ARG A 1 85 ? -18.733 12.251 -4.079 1.00 97.69 85 ARG A O 1
ATOM 621 N N . ASP A 1 86 ? -18.124 13.564 -5.798 1.00 98.19 86 ASP A N 1
ATOM 622 C CA . ASP A 1 86 ? -17.629 12.472 -6.641 1.00 98.19 86 ASP A CA 1
ATOM 623 C C . ASP A 1 86 ? -16.376 11.835 -6.035 1.00 98.19 86 ASP A C 1
ATOM 625 O O . ASP A 1 86 ? -16.235 10.613 -6.042 1.00 98.19 86 ASP A O 1
ATOM 629 N N . TRP A 1 87 ? -15.502 12.652 -5.440 1.00 98.38 87 TRP A N 1
ATOM 630 C CA . TRP A 1 87 ? -14.301 12.178 -4.760 1.00 98.38 87 TRP A CA 1
ATOM 631 C C . TRP A 1 87 ? -14.611 11.214 -3.614 1.00 98.38 87 TRP A C 1
ATOM 633 O O . TRP A 1 87 ? -13.930 10.203 -3.491 1.00 98.38 87 TRP A O 1
ATOM 643 N N . VAL A 1 88 ? -15.657 11.457 -2.816 1.00 98.44 88 VAL A N 1
ATOM 644 C CA . VAL A 1 88 ? -16.061 10.518 -1.749 1.00 98.44 88 VAL A CA 1
ATOM 645 C C . VAL A 1 88 ? -16.331 9.121 -2.318 1.00 98.44 88 VAL A C 1
ATOM 647 O O . VAL A 1 88 ? -15.879 8.128 -1.749 1.00 98.44 88 VAL A O 1
ATOM 650 N N . LYS A 1 89 ? -17.000 9.040 -3.475 1.00 98.06 89 LYS A N 1
ATOM 651 C CA . LYS A 1 89 ? -17.254 7.766 -4.163 1.00 98.06 89 LYS A CA 1
ATOM 652 C C . LYS A 1 89 ? -15.966 7.165 -4.725 1.00 98.06 89 LYS A C 1
ATOM 654 O O . LYS A 1 89 ? -15.688 5.995 -4.484 1.00 98.06 89 LYS A O 1
ATOM 659 N N . ARG A 1 90 ? -15.146 7.971 -5.412 1.00 98.44 90 ARG A N 1
ATOM 660 C CA . ARG A 1 90 ? -13.872 7.515 -5.991 1.00 98.44 90 ARG A CA 1
ATOM 661 C C . ARG A 1 90 ? -12.906 7.005 -4.923 1.00 98.44 90 ARG A C 1
ATOM 663 O O . ARG A 1 90 ? -12.244 5.995 -5.124 1.00 98.44 90 ARG A O 1
ATOM 670 N N . ARG A 1 91 ? -12.847 7.673 -3.771 1.00 98.06 91 ARG A N 1
ATOM 671 C CA . ARG A 1 91 ? -12.051 7.243 -2.620 1.00 98.06 91 ARG A CA 1
ATOM 672 C C . ARG A 1 91 ? -12.477 5.855 -2.147 1.00 98.06 91 ARG A C 1
ATOM 674 O O . ARG A 1 91 ? -11.607 5.060 -1.822 1.00 98.06 91 ARG A O 1
ATOM 681 N N . GLY A 1 92 ? -13.779 5.564 -2.138 1.00 98.06 92 GLY A N 1
ATOM 682 C CA . GLY A 1 92 ? -14.291 4.224 -1.843 1.00 98.06 92 GLY A CA 1
ATOM 683 C C . GLY A 1 92 ? -13.718 3.166 -2.788 1.00 98.06 92 GLY A C 1
ATOM 684 O O . GLY A 1 92 ? -13.161 2.180 -2.327 1.00 98.06 92 GLY A O 1
ATOM 685 N N . GLU A 1 93 ? -13.749 3.412 -4.101 1.00 98.19 93 GLU A N 1
ATOM 686 C CA . GLU A 1 93 ? -13.161 2.491 -5.090 1.00 98.19 93 GLU A CA 1
ATOM 687 C C . GLU A 1 93 ? -11.655 2.273 -4.885 1.00 98.19 93 GLU A C 1
ATOM 689 O O . GLU A 1 93 ? -11.162 1.160 -5.053 1.00 98.19 93 GLU A O 1
ATOM 694 N N . ILE A 1 94 ? -10.918 3.336 -4.544 1.00 98.12 94 ILE A N 1
ATOM 695 C CA . ILE A 1 94 ? -9.476 3.256 -4.291 1.00 98.12 94 ILE A CA 1
ATOM 696 C C . ILE A 1 94 ? -9.209 2.398 -3.053 1.00 98.12 94 ILE A C 1
ATOM 698 O O . ILE A 1 94 ? -8.390 1.488 -3.130 1.00 98.12 94 ILE A O 1
ATOM 702 N N . VAL A 1 95 ? -9.912 2.645 -1.944 1.00 97.94 95 VAL A N 1
ATOM 703 C CA . VAL A 1 95 ? -9.769 1.845 -0.714 1.00 97.94 95 VAL A CA 1
ATOM 704 C C . VAL A 1 95 ? -10.041 0.370 -1.001 1.00 97.94 95 VAL A C 1
ATOM 706 O O . VAL A 1 95 ? -9.199 -0.464 -0.695 1.00 97.94 95 VAL A O 1
ATOM 709 N N . GLU A 1 96 ? -11.131 0.051 -1.700 1.00 97.56 96 GLU A N 1
ATOM 710 C CA . GLU A 1 96 ? -11.451 -1.336 -2.056 1.00 97.56 96 GLU A CA 1
ATOM 711 C C . GLU A 1 96 ? -10.396 -1.995 -2.959 1.00 97.56 96 GLU A C 1
ATOM 713 O O . GLU A 1 96 ? -10.1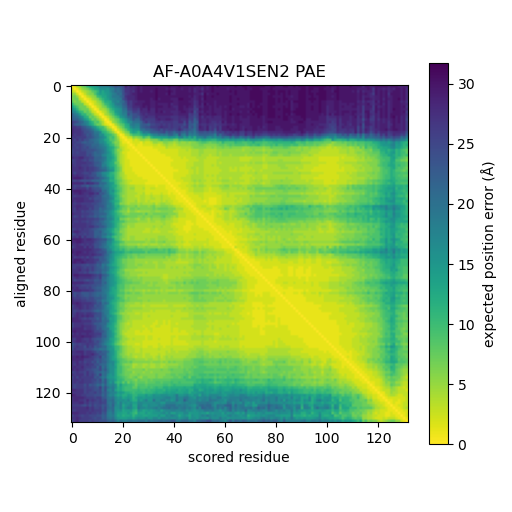90 -3.207 -2.893 1.00 97.56 96 GLU A O 1
ATOM 718 N N . ALA A 1 97 ? -9.724 -1.231 -3.825 1.00 97.50 97 ALA A N 1
ATOM 719 C CA . ALA A 1 97 ? -8.619 -1.749 -4.627 1.00 97.50 97 ALA A CA 1
ATOM 720 C C . ALA A 1 97 ? -7.382 -2.051 -3.764 1.00 97.50 97 ALA A C 1
ATOM 722 O O . ALA A 1 97 ? -6.787 -3.115 -3.915 1.00 97.50 97 ALA A O 1
ATOM 723 N N . PHE A 1 98 ? -7.025 -1.161 -2.834 1.00 98.06 98 PHE A N 1
ATOM 724 C CA . PHE A 1 98 ? -5.913 -1.38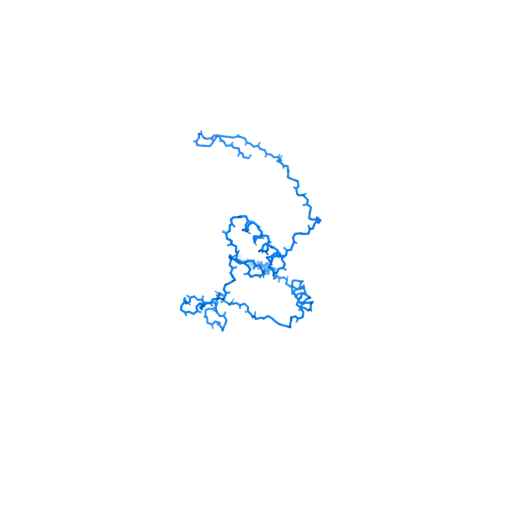5 -1.906 1.00 98.06 98 PHE A CA 1
ATOM 725 C C . PHE A 1 98 ? -6.180 -2.555 -0.953 1.00 98.06 98 PHE A C 1
ATOM 727 O O . PHE A 1 98 ? -5.309 -3.405 -0.768 1.00 98.06 98 PHE A O 1
ATOM 734 N N . ASP A 1 99 ? -7.389 -2.650 -0.406 1.00 97.88 99 ASP A N 1
ATOM 735 C CA . ASP A 1 99 ? -7.783 -3.735 0.493 1.00 97.88 99 ASP A CA 1
ATOM 736 C C . ASP A 1 99 ? -7.816 -5.089 -0.224 1.00 97.88 99 ASP A C 1
ATOM 738 O O . ASP A 1 99 ? -7.535 -6.125 0.376 1.00 97.88 99 ASP A O 1
ATOM 742 N N . ARG A 1 100 ? -8.164 -5.113 -1.515 1.00 97.56 100 ARG A N 1
ATOM 743 C CA . ARG A 1 100 ? -8.217 -6.357 -2.289 1.00 97.56 100 ARG A CA 1
ATOM 744 C C . ARG A 1 100 ? -6.848 -6.806 -2.795 1.00 97.56 100 ARG A C 1
ATOM 746 O O . ARG A 1 100 ? -6.586 -8.002 -2.748 1.00 97.56 100 ARG A O 1
ATOM 753 N N . GLU A 1 101 ? -6.025 -5.881 -3.287 1.00 97.38 101 GLU A N 1
ATOM 754 C CA . GLU A 1 101 ? -4.829 -6.218 -4.076 1.00 97.38 101 GLU A CA 1
ATOM 755 C C . GLU A 1 101 ? -3.500 -5.951 -3.352 1.00 97.38 101 GLU A C 1
ATOM 757 O O . GLU A 1 101 ? -2.479 -6.500 -3.755 1.00 97.38 101 GLU A O 1
ATOM 762 N N . ILE A 1 102 ? -3.477 -5.098 -2.318 1.00 97.38 102 ILE A N 1
ATOM 763 C CA . ILE A 1 102 ? -2.224 -4.622 -1.703 1.00 97.38 102 ILE A CA 1
ATOM 764 C C . ILE A 1 102 ? -2.109 -5.037 -0.235 1.00 97.38 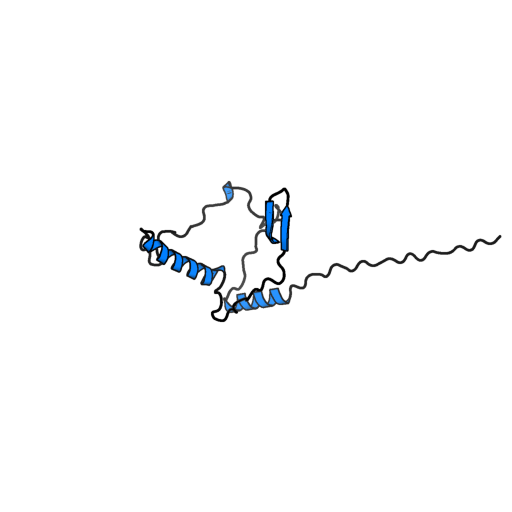102 ILE A C 1
ATOM 766 O O . ILE A 1 102 ? -1.142 -5.693 0.141 1.00 97.38 102 ILE A O 1
ATOM 770 N N . TYR A 1 103 ? -3.068 -4.641 0.605 1.00 97.50 103 TYR A N 1
ATOM 771 C CA . TYR A 1 103 ? -2.944 -4.777 2.063 1.00 97.50 103 TYR A CA 1
ATOM 772 C C . TYR A 1 103 ? -3.774 -5.914 2.658 1.00 97.50 103 TYR A C 1
ATOM 774 O O . TYR A 1 103 ? -3.408 -6.454 3.700 1.00 97.50 103 TYR A O 1
ATOM 782 N N . GLY A 1 104 ? -4.876 -6.291 2.010 1.00 96.44 104 GLY A N 1
ATOM 783 C CA . GLY A 1 104 ? -5.853 -7.214 2.579 1.00 96.44 104 GLY A CA 1
ATOM 784 C C . GLY A 1 104 ? -6.969 -6.497 3.345 1.00 96.44 104 GLY A C 1
ATOM 785 O O . GLY A 1 104 ? -6.835 -5.358 3.788 1.00 96.44 104 GLY A O 1
ATOM 786 N N . ARG A 1 105 ? -8.100 -7.191 3.508 1.00 96.81 105 ARG A N 1
ATOM 787 C CA . ARG A 1 105 ? -9.273 -6.682 4.231 1.00 96.81 105 ARG A CA 1
ATOM 788 C C . ARG A 1 105 ? -9.158 -6.957 5.718 1.00 96.81 105 ARG A C 1
ATOM 790 O O . ARG A 1 105 ? -8.796 -8.063 6.119 1.00 96.81 105 ARG A O 1
ATOM 797 N N . VAL A 1 106 ? -9.607 -6.002 6.527 1.00 95.12 106 VAL A N 1
ATOM 798 C CA . VAL A 1 106 ? -9.892 -6.265 7.940 1.00 95.12 106 VAL A CA 1
ATOM 799 C C . VAL A 1 106 ? -11.099 -7.210 8.019 1.00 95.12 106 VAL A C 1
ATOM 801 O O . VAL A 1 106 ? -12.169 -6.869 7.507 1.00 95.12 106 VAL A O 1
ATOM 804 N N . PRO A 1 107 ? -10.971 -8.397 8.638 1.00 95.94 107 PRO A N 1
ATOM 805 C CA . PRO A 1 107 ? -12.091 -9.321 8.762 1.00 95.94 107 PRO A CA 1
ATOM 806 C C . PRO A 1 107 ? -13.234 -8.712 9.581 1.00 95.94 107 PRO A C 1
ATOM 808 O O . PRO A 1 107 ? -12.996 -8.058 10.594 1.00 95.94 107 PRO A O 1
ATOM 811 N N . ALA A 1 108 ? -14.484 -9.007 9.213 1.00 95.00 108 ALA A N 1
ATOM 812 C CA . ALA A 1 108 ? -15.665 -8.510 9.933 1.00 95.00 108 ALA A CA 1
ATOM 813 C C . ALA A 1 108 ? -15.709 -8.936 11.416 1.00 95.00 108 ALA A C 1
ATOM 815 O O . ALA A 1 108 ? -16.326 -8.265 12.237 1.00 95.00 108 ALA A O 1
ATOM 816 N N . GLY A 1 109 ? -15.045 -10.045 11.759 1.00 96.44 109 GLY A N 1
ATOM 817 C CA . GLY A 1 10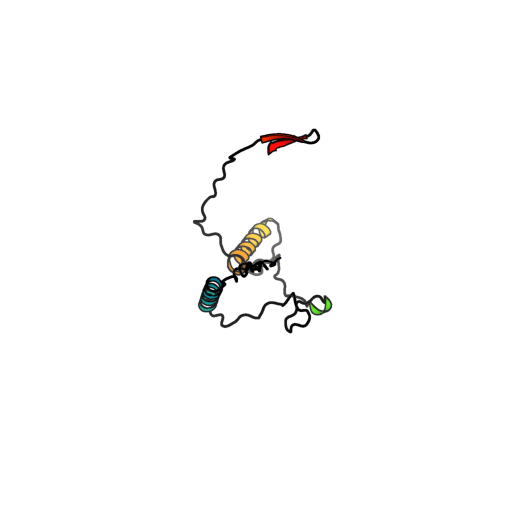9 ? -14.914 -10.550 13.128 1.00 96.44 109 GLY A CA 1
ATOM 818 C C . GLY A 1 109 ? -13.702 -10.020 13.899 1.00 96.44 109 GLY A C 1
ATOM 819 O O . GLY A 1 109 ? -13.402 -10.560 14.962 1.00 96.44 109 GLY A O 1
ATOM 820 N N . ALA A 1 110 ? -12.970 -9.026 13.380 1.00 96.81 110 ALA A N 1
ATOM 821 C CA . ALA A 1 110 ? -11.830 -8.453 14.091 1.00 96.81 110 ALA A CA 1
ATOM 822 C C . ALA A 1 110 ? -12.271 -7.927 15.477 1.00 96.81 110 ALA A C 1
ATOM 824 O O . ALA A 1 110 ? -13.249 -7.177 15.570 1.00 96.81 110 ALA A O 1
ATOM 825 N N . PRO A 1 111 ? -11.592 -8.322 16.570 1.00 96.50 111 PRO A N 1
ATOM 826 C CA . PRO A 1 111 ? -12.049 -8.011 17.915 1.00 96.50 111 PRO A CA 1
ATOM 827 C C . PRO A 1 111 ? -11.899 -6.520 18.222 1.00 96.50 111 PRO A C 1
ATOM 829 O O . PRO A 1 111 ? -10.905 -5.881 17.872 1.00 96.50 111 PRO A O 1
ATOM 832 N N . LYS A 1 112 ? -12.867 -5.966 18.957 1.00 95.44 112 LYS A N 1
ATOM 833 C CA . LYS A 1 112 ? -12.740 -4.621 19.519 1.00 95.44 112 LYS A CA 1
ATOM 834 C C . LYS A 1 112 ? -11.716 -4.644 20.650 1.00 95.44 112 LYS A C 1
ATOM 836 O O . LYS A 1 112 ? -11.898 -5.348 21.641 1.00 95.44 112 LYS A O 1
ATOM 841 N N . ILE A 1 113 ? -10.674 -3.830 20.527 1.00 95.81 113 ILE A N 1
ATOM 842 C CA . ILE A 1 113 ? -9.673 -3.673 21.582 1.00 95.81 113 ILE A CA 1
ATOM 843 C C . ILE A 1 113 ? -10.210 -2.688 22.626 1.00 95.81 113 ILE A C 1
ATOM 845 O O . ILE A 1 113 ? -10.555 -1.550 22.301 1.00 95.81 113 ILE A O 1
ATOM 849 N N . ALA A 1 114 ? -10.304 -3.131 23.880 1.00 95.94 114 ALA A N 1
ATOM 850 C CA . ALA A 1 114 ? -10.714 -2.305 25.009 1.00 95.94 114 ALA A CA 1
ATOM 851 C C . ALA A 1 114 ? -9.488 -1.932 25.847 1.00 95.94 114 ALA A C 1
ATOM 853 O O . ALA A 1 114 ? -8.895 -2.782 26.509 1.00 95.94 114 ALA A O 1
ATOM 854 N N . TRP A 1 115 ? -9.124 -0.653 25.828 1.00 95.81 115 TRP A N 1
ATOM 855 C CA . TRP A 1 115 ? -8.033 -0.119 26.638 1.00 95.81 115 TRP A CA 1
ATOM 856 C C . TRP A 1 115 ? -8.568 0.439 27.957 1.00 95.81 115 TRP A C 1
ATOM 858 O O . TRP A 1 115 ? -9.650 1.027 28.004 1.00 95.81 115 TRP A O 1
ATOM 868 N N . ARG A 1 116 ? -7.794 0.278 29.032 1.00 95.81 116 ARG A N 1
ATOM 869 C CA . ARG A 1 116 ? -8.044 0.906 30.332 1.00 95.81 116 ARG A CA 1
ATOM 870 C C . ARG A 1 116 ? -6.773 1.606 30.779 1.00 95.81 116 ARG A C 1
ATOM 872 O O . ARG A 1 116 ? -5.717 0.980 30.809 1.00 95.81 116 ARG A O 1
ATOM 879 N N . VAL A 1 117 ? -6.896 2.873 31.161 1.00 94.00 117 VAL A N 1
ATOM 880 C CA . VAL A 1 117 ? -5.819 3.592 31.845 1.00 94.00 117 VAL A CA 1
ATOM 881 C C . VAL A 1 117 ? -5.583 2.899 33.185 1.00 94.00 117 VAL A C 1
ATOM 883 O O . VAL A 1 117 ? -6.476 2.848 34.028 1.00 94.00 117 VAL A O 1
ATOM 886 N N . THR A 1 118 ? -4.411 2.293 33.353 1.00 95.75 118 THR A N 1
ATOM 887 C CA . THR A 1 118 ? -4.041 1.576 34.583 1.00 95.75 118 THR A CA 1
ATOM 888 C C . THR A 1 118 ? -3.416 2.500 35.618 1.00 95.75 118 THR A C 1
ATOM 890 O O . THR A 1 118 ? -3.481 2.220 36.812 1.00 95.75 118 THR A O 1
ATOM 893 N N . ARG A 1 119 ? -2.821 3.604 35.166 1.00 92.69 119 ARG A N 1
ATOM 894 C CA . ARG A 1 119 ? -2.169 4.609 35.995 1.00 92.69 119 ARG A CA 1
ATOM 895 C C . ARG A 1 119 ? -2.174 5.936 35.250 1.00 92.69 119 ARG A C 1
ATOM 897 O O . ARG A 1 119 ? -2.006 5.945 34.036 1.00 92.69 119 ARG A O 1
ATOM 904 N N . GLN A 1 120 ? -2.387 7.014 35.990 1.00 93.19 120 GLN A N 1
ATOM 905 C CA . GLN A 1 120 ? -2.265 8.381 35.510 1.00 93.19 120 GLN A CA 1
ATOM 906 C C . GLN A 1 120 ? -1.662 9.210 36.642 1.00 93.19 120 GLN A C 1
ATOM 908 O O . GLN A 1 120 ? -2.119 9.123 37.783 1.00 93.19 120 GLN A O 1
ATOM 913 N N . GLU A 1 121 ? -0.637 9.988 36.339 1.00 92.50 121 GLU A N 1
ATOM 914 C CA . GLU A 1 121 ? 0.015 10.903 37.270 1.00 92.50 121 GLU A CA 1
ATOM 915 C C . GLU A 1 121 ? -0.104 12.339 36.776 1.00 92.50 121 GLU A C 1
ATOM 917 O O . GLU A 1 121 ? -0.107 12.597 35.578 1.00 92.50 121 GLU A O 1
ATOM 922 N N . SER A 1 122 ? -0.142 13.289 37.706 1.00 93.44 122 SER A N 1
ATOM 923 C CA . SER A 1 122 ? -0.059 14.713 37.383 1.00 93.44 122 SER A CA 1
ATOM 924 C C . SER A 1 122 ? 1.189 15.307 38.021 1.00 93.44 122 SER A C 1
ATOM 926 O O . SER A 1 122 ? 1.518 14.987 39.164 1.00 93.44 122 SER A O 1
ATOM 928 N N . GLY A 1 123 ? 1.877 16.186 37.298 1.00 90.25 123 GLY A N 1
ATOM 929 C CA . GLY A 1 123 ? 3.074 16.873 37.776 1.00 90.25 123 GLY A CA 1
ATOM 930 C C . GLY A 1 123 ? 3.250 18.245 37.135 1.00 90.25 123 GLY A C 1
ATOM 931 O O . GLY A 1 123 ? 2.446 18.658 36.304 1.00 90.25 123 GLY A O 1
ATOM 932 N N . VAL A 1 124 ? 4.307 18.956 37.524 1.00 92.81 124 VAL A N 1
ATOM 933 C CA . VAL A 1 124 ? 4.721 20.214 36.890 1.00 92.81 124 VAL A CA 1
ATOM 934 C C . VAL A 1 124 ? 6.164 20.060 36.426 1.00 92.81 124 VAL A C 1
ATOM 936 O O . VAL A 1 124 ? 7.043 19.778 37.238 1.00 92.81 124 VAL A O 1
ATOM 939 N N . GLU A 1 125 ? 6.410 20.258 35.134 1.00 89.00 125 GLU A N 1
ATOM 940 C CA . GLU A 1 125 ? 7.749 20.238 34.535 1.00 89.00 125 GLU A CA 1
ATOM 941 C C . GLU A 1 125 ? 8.034 21.591 33.888 1.00 89.00 125 GLU A C 1
ATOM 943 O O . GLU A 1 125 ? 7.216 22.104 33.130 1.00 89.00 125 GLU A O 1
ATOM 948 N N . ALA A 1 126 ? 9.169 22.209 34.233 1.00 91.69 126 ALA A N 1
ATOM 949 C CA . ALA A 1 126 ? 9.537 23.553 33.767 1.00 91.69 126 ALA A CA 1
ATOM 950 C C . ALA A 1 126 ? 8.426 24.620 33.948 1.00 91.69 126 ALA A C 1
ATOM 952 O O . ALA A 1 126 ? 8.317 25.557 33.162 1.00 91.69 126 ALA A O 1
ATOM 953 N N . GLY A 1 127 ? 7.592 24.481 34.987 1.00 91.94 127 GLY A N 1
ATOM 954 C CA . GLY A 1 127 ? 6.472 25.389 35.269 1.00 91.94 127 GLY A CA 1
ATOM 955 C C . GLY A 1 127 ? 5.171 25.081 34.515 1.00 91.94 127 GLY A C 1
ATOM 956 O O . GLY A 1 127 ? 4.199 25.813 34.680 1.00 91.94 127 GLY A O 1
ATOM 957 N N . ILE A 1 128 ? 5.119 24.002 33.728 1.00 92.12 128 ILE A N 1
ATOM 958 C CA . ILE A 1 128 ? 3.947 23.595 32.944 1.00 92.12 128 ILE A CA 1
ATOM 959 C C . ILE A 1 128 ? 3.302 22.352 33.584 1.00 92.12 128 ILE A C 1
ATOM 961 O O . ILE A 1 128 ? 3.997 21.353 33.790 1.00 92.12 128 ILE A O 1
ATOM 965 N N . PRO A 1 129 ? 1.993 22.369 33.907 1.00 92.69 129 PRO A N 1
ATOM 966 C CA . PRO A 1 129 ? 1.275 21.177 34.350 1.00 92.69 129 PRO A CA 1
ATOM 967 C C . PRO A 1 129 ? 1.245 20.098 33.261 1.00 92.69 129 PRO A C 1
ATOM 969 O O . PRO A 1 129 ? 0.846 20.366 32.128 1.00 92.69 129 PRO A O 1
ATOM 972 N N . VAL A 1 130 ? 1.626 18.871 33.613 1.00 91.62 130 VAL A N 1
ATOM 973 C CA . VAL A 1 130 ? 1.633 17.706 32.720 1.00 91.62 130 VAL A CA 1
ATOM 974 C C . VAL A 1 130 ? 0.879 16.535 33.343 1.00 91.62 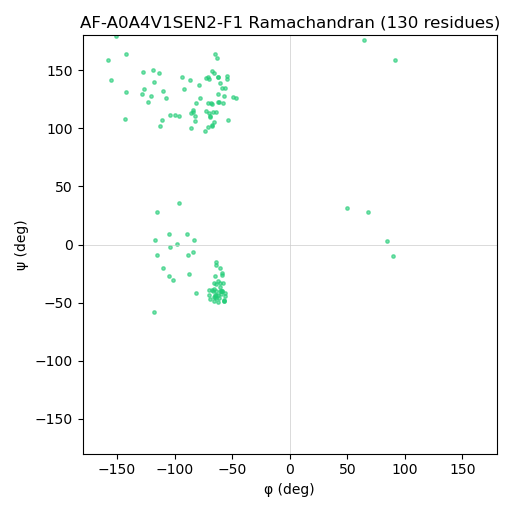130 VAL A C 1
ATOM 976 O O . VAL A 1 130 ? 0.872 16.360 34.563 1.00 91.62 130 VAL A O 1
ATOM 979 N N . VAL A 1 131 ? 0.263 15.724 32.484 1.00 89.00 131 VAL A N 1
ATOM 980 C CA . VAL A 1 131 ? -0.343 14.434 32.828 1.00 89.00 131 VAL A CA 1
ATOM 981 C C . VAL A 1 131 ? 0.513 13.335 32.203 1.00 89.00 131 VAL A C 1
ATOM 983 O O . VAL A 1 131 ? 0.871 13.442 31.030 1.00 89.00 131 VAL A O 1
ATOM 986 N N . LYS A 1 132 ? 0.857 12.319 32.990 1.00 74.94 132 LYS A N 1
ATOM 987 C CA . LYS A 1 132 ? 1.695 11.173 32.623 1.00 74.94 132 LYS A CA 1
ATOM 988 C C . LYS A 1 132 ? 0.918 9.871 32.745 1.00 74.94 132 LYS A C 1
ATOM 990 O O . LYS A 1 132 ? 0.064 9.786 33.658 1.00 74.94 132 LYS A O 1
#

pLDDT: mean 88.54, std 16.59, range [39.94, 98.44]

Sequence (132 aa):
MRFAMMFAALACAVLPASAQQDYSAANADRQAMLDRLGIASTRPGADGLNPQAPNAANYDEAKAGEPALPALLRFADGRTVKSARDWVKRRGEIVEAFDREIYGRVPAGAPKIAWRVTRQESGVEAGIPVVK

Foldseek 3Di:
DDDDDDDDDDPDPPDPDPPDDDCPVVVVVVVVVCVVVVHPDDDDAADDPDCPDPRHDDPDPVPPDDDDDDDQQAAPVGHGNDDPVSNVVSVVVVVVCCCVPPPHDDDPPDDDDDDDDPDKDWDADPNRIDID